Protein AF-A0A957BR54-F1 (afdb_monomer)

Sequence (62 aa):
MSEVVVVSAVRTPIGRIRGALSDVRPDDLAALVIKAAVQRAGIDPALIEEVYMGCANQAGED

pLDDT: mean 94.78, std 7.55, range [53.72, 98.44]

Mean predicted aligned error: 3.42 Å

Solvent-accessible surface area (backbone atoms only — not comparable to full-atom values): 4419 Å² total; per-residue (Å²): 134,84,89,87,80,88,83,60,85,72,74,76,86,86,59,55,91,90,35,93,50,63,88,55,54,64,46,62,55,50,51,52,40,53,54,50,29,43,62,71,51,70,58,67,74,88,74,63,89,78,84,93,79,94,72,92,77,83,78,74,84,102

Secondary structure (DSSP, 8-state):
-PPP-------PPPPPTTSTTTTS-HHHHHHHHHHHHHHHHT--GGG--------S---S--

Structure (mmCIF, N/CA/C/O backbone):
data_AF-A0A957BR54-F1
#
_entry.id   AF-A0A957BR54-F1
#
loop_
_atom_site.group_PDB
_atom_site.id
_atom_site.type_symbol
_atom_site.label_atom_id
_atom_site.label_alt_id
_atom_site.label_comp_id
_atom_site.label_asym_id
_atom_site.label_entity_id
_atom_site.label_seq_id
_atom_site.pdbx_PDB_ins_code
_atom_site.Cartn_x
_atom_site.Cartn_y
_atom_site.Cartn_z
_atom_site.occupancy
_atom_site.B_iso_or_equiv
_atom_site.auth_seq_id
_atom_site.auth_comp_id
_atom_site.auth_asym_id
_atom_site.auth_atom_id
_atom_site.pdbx_PDB_model_num
ATOM 1 N N . MET A 1 1 ? -6.131 13.076 23.428 1.00 81.94 1 MET A N 1
ATOM 2 C CA . MET A 1 1 ? -5.443 12.718 22.172 1.00 81.94 1 MET A CA 1
ATOM 3 C C . MET A 1 1 ? -5.344 11.207 22.155 1.00 81.94 1 MET A C 1
ATOM 5 O O . MET A 1 1 ? -5.003 10.649 23.191 1.00 81.94 1 MET A O 1
ATOM 9 N N . SER A 1 2 ? -5.734 10.565 21.061 1.00 92.94 2 SER A N 1
ATOM 10 C CA . SER A 1 2 ? -5.595 9.115 20.902 1.00 92.94 2 SER A CA 1
ATOM 11 C C . SER A 1 2 ? -4.118 8.768 20.708 1.00 92.94 2 SER A C 1
ATOM 13 O O . SER A 1 2 ? -3.405 9.525 20.048 1.00 92.94 2 SER A O 1
ATOM 15 N N . GLU A 1 3 ? -3.648 7.656 21.272 1.00 96.38 3 GLU A N 1
ATOM 16 C CA . GLU A 1 3 ? -2.299 7.162 20.982 1.00 96.38 3 GLU A CA 1
ATOM 17 C C . GLU A 1 3 ? -2.222 6.638 19.543 1.00 96.38 3 GLU A C 1
ATOM 19 O O . GLU A 1 3 ? -3.143 5.978 19.060 1.00 96.38 3 GLU A O 1
ATOM 24 N N . VAL A 1 4 ? -1.120 6.941 18.854 1.00 96.44 4 VAL A N 1
ATOM 25 C CA . VAL A 1 4 ? -0.877 6.505 17.473 1.00 96.44 4 VAL A 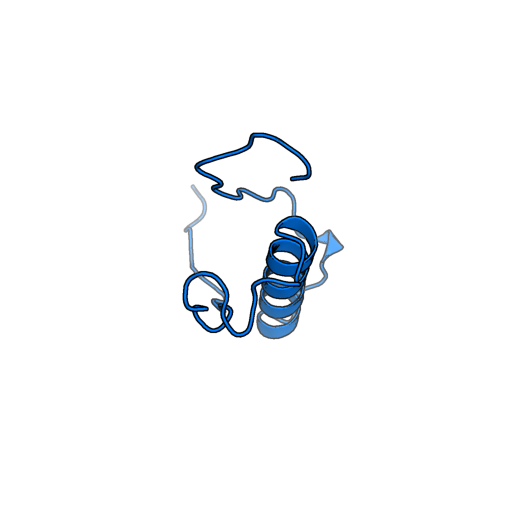CA 1
ATOM 26 C C . VAL A 1 4 ? 0.064 5.309 17.495 1.00 96.44 4 VAL A C 1
ATOM 28 O O . VAL A 1 4 ? 1.165 5.390 18.038 1.00 96.44 4 VAL A O 1
ATOM 31 N N . VAL A 1 5 ? -0.358 4.205 16.879 1.00 96.12 5 VAL A N 1
ATOM 32 C CA . VAL A 1 5 ? 0.394 2.945 16.847 1.00 96.12 5 VAL A CA 1
ATOM 33 C C . VAL A 1 5 ? 0.501 2.398 15.424 1.00 96.12 5 VAL A C 1
ATOM 35 O O . VAL A 1 5 ? -0.394 2.589 14.603 1.00 96.12 5 VAL A O 1
ATOM 38 N N . VAL A 1 6 ? 1.593 1.687 15.129 1.00 95.88 6 VAL A N 1
ATOM 39 C CA . VAL A 1 6 ? 1.766 0.957 13.863 1.00 95.88 6 VAL A CA 1
ATOM 40 C C . VAL A 1 6 ? 1.270 -0.474 14.048 1.00 95.88 6 VAL A C 1
ATOM 42 O O . VAL A 1 6 ? 1.841 -1.229 14.831 1.00 95.88 6 VAL A O 1
ATOM 45 N N . VAL A 1 7 ? 0.220 -0.853 13.318 1.00 93.50 7 VAL A N 1
ATOM 46 C CA . VAL A 1 7 ? -0.447 -2.164 13.466 1.00 93.50 7 VAL A CA 1
ATOM 47 C C . VAL A 1 7 ? 0.027 -3.221 12.466 1.00 93.50 7 VAL A C 1
ATOM 49 O O . VAL A 1 7 ? -0.054 -4.416 12.733 1.00 93.50 7 VAL A O 1
ATOM 52 N N . SER A 1 8 ? 0.523 -2.805 11.300 1.00 94.00 8 SER A N 1
ATOM 53 C CA . SER A 1 8 ? 0.950 -3.695 10.218 1.00 94.00 8 SER A CA 1
ATOM 54 C C . SER A 1 8 ? 1.918 -2.966 9.291 1.00 94.00 8 SER A C 1
ATOM 56 O O . SER A 1 8 ? 1.817 -1.755 9.106 1.00 94.00 8 SER A O 1
ATOM 58 N N . ALA A 1 9 ? 2.852 -3.708 8.697 1.00 96.44 9 ALA A N 1
ATOM 59 C CA . ALA A 1 9 ? 3.758 -3.201 7.673 1.00 96.44 9 ALA A CA 1
ATOM 60 C C . ALA A 1 9 ? 4.123 -4.312 6.681 1.00 96.44 9 ALA A C 1
ATOM 62 O O . ALA A 1 9 ? 4.428 -5.441 7.075 1.00 96.44 9 ALA A O 1
ATOM 63 N N . VAL A 1 10 ? 4.116 -3.997 5.389 1.00 98.06 10 VAL A N 1
ATOM 64 C CA . VAL A 1 10 ? 4.549 -4.874 4.288 1.00 98.06 10 VAL A CA 1
ATOM 65 C C . VAL A 1 10 ? 5.194 -4.031 3.193 1.00 98.06 10 VAL A C 1
ATOM 67 O O . VAL A 1 10 ? 5.075 -2.810 3.188 1.00 98.06 10 VAL A O 1
ATOM 70 N N . ARG A 1 11 ? 5.888 -4.685 2.261 1.00 98.38 11 ARG A N 1
ATOM 71 C CA . ARG A 1 11 ? 6.469 -4.046 1.077 1.00 98.38 11 ARG A CA 1
ATOM 72 C C . ARG A 1 11 ? 6.606 -5.048 -0.058 1.00 98.38 11 ARG A C 1
ATOM 74 O O . ARG A 1 11 ? 6.666 -6.255 0.187 1.00 98.38 11 ARG A O 1
ATOM 81 N N . THR A 1 12 ? 6.763 -4.550 -1.276 1.00 98.38 12 THR A N 1
ATOM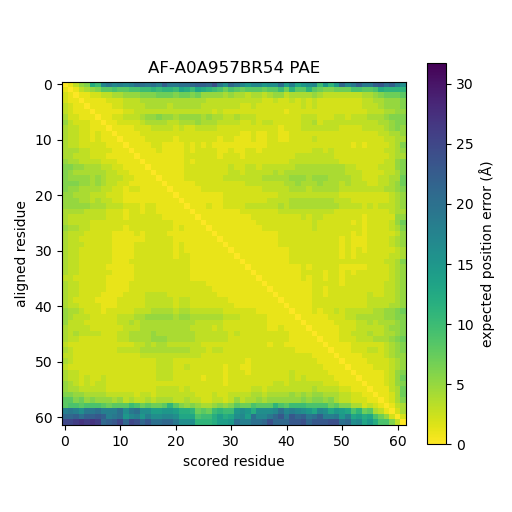 82 C CA . THR A 1 12 ? 7.256 -5.364 -2.387 1.00 98.38 12 THR A CA 1
ATOM 83 C C . THR A 1 12 ? 8.748 -5.687 -2.211 1.00 98.38 12 THR A C 1
ATOM 85 O O . THR A 1 12 ? 9.468 -5.051 -1.421 1.00 98.38 12 THR A O 1
ATOM 88 N N . PRO A 1 13 ? 9.275 -6.658 -2.969 1.00 98.19 13 PRO A N 1
ATOM 89 C CA . PRO A 1 13 ? 10.683 -6.655 -3.341 1.00 98.19 13 PRO A CA 1
ATOM 90 C C . PRO A 1 13 ? 11.055 -5.346 -4.055 1.00 98.19 13 PRO A C 1
ATOM 92 O O . PRO A 1 13 ? 10.200 -4.666 -4.620 1.00 98.19 13 PRO A O 1
ATOM 95 N N . ILE A 1 14 ? 12.342 -5.004 -4.050 1.00 98.38 14 ILE A N 1
ATOM 96 C CA . ILE A 1 14 ? 12.854 -3.857 -4.806 1.00 98.38 14 ILE A CA 1
ATOM 97 C C . ILE A 1 14 ? 13.390 -4.377 -6.141 1.00 98.38 14 ILE A C 1
ATOM 99 O O . ILE A 1 14 ? 14.286 -5.222 -6.166 1.00 98.38 14 ILE A O 1
ATOM 103 N N . GLY A 1 15 ? 12.825 -3.887 -7.244 1.00 97.62 15 GLY A N 1
ATOM 104 C CA . GLY A 1 15 ? 13.277 -4.208 -8.596 1.00 97.62 15 GLY A CA 1
ATOM 105 C C . GLY A 1 15 ? 14.528 -3.419 -8.987 1.00 97.62 15 GLY A C 1
ATOM 106 O O . GLY A 1 15 ? 14.721 -2.282 -8.563 1.00 97.62 15 GLY A O 1
ATOM 107 N N . ARG A 1 16 ? 15.383 -4.008 -9.830 1.00 98.44 16 ARG A N 1
ATOM 108 C CA . ARG A 1 16 ? 16.423 -3.247 -10.544 1.00 98.44 16 ARG A CA 1
ATOM 109 C C . ARG A 1 16 ? 15.785 -2.430 -11.673 1.00 98.44 16 ARG A C 1
ATOM 111 O O . ARG A 1 16 ? 14.728 -2.803 -12.176 1.00 98.44 16 ARG A O 1
ATOM 118 N N . ILE A 1 17 ? 16.456 -1.362 -12.108 1.00 97.25 17 ILE A N 1
ATOM 119 C CA . ILE A 1 17 ? 16.073 -0.611 -13.315 1.00 97.25 17 ILE A CA 1
ATOM 120 C C . ILE A 1 17 ? 16.005 -1.5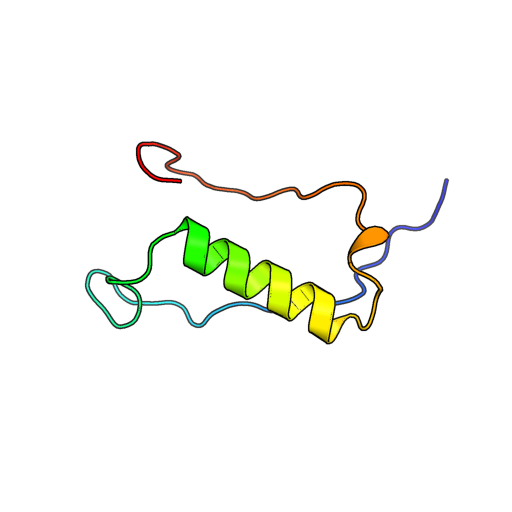84 -14.499 1.00 97.25 17 ILE A C 1
ATOM 122 O O . ILE A 1 17 ? 16.962 -2.325 -14.726 1.00 97.25 17 ILE A O 1
ATOM 126 N N . ARG A 1 18 ? 14.878 -1.584 -15.230 1.00 96.56 18 ARG A N 1
ATOM 127 C CA . ARG A 1 18 ? 14.580 -2.548 -16.313 1.00 96.56 18 ARG A CA 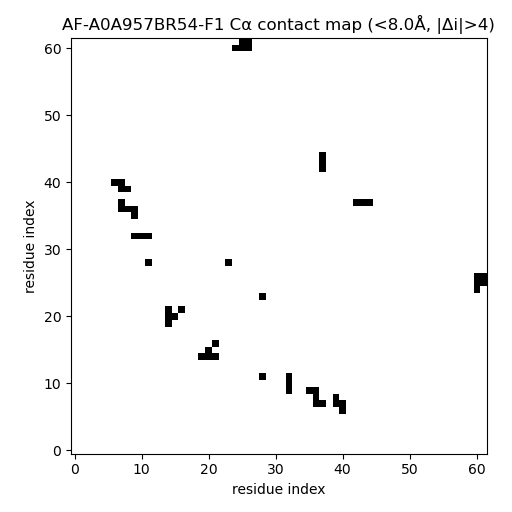1
ATOM 128 C C . ARG A 1 18 ? 14.663 -4.021 -15.863 1.00 96.56 18 ARG A C 1
ATOM 130 O O . ARG A 1 18 ? 15.116 -4.879 -16.613 1.00 96.56 18 ARG A O 1
ATOM 137 N N . GLY A 1 19 ? 14.319 -4.290 -14.603 1.00 97.81 19 GLY A N 1
ATOM 138 C CA . GLY A 1 19 ? 14.361 -5.616 -13.985 1.00 97.81 19 GLY A CA 1
ATOM 139 C C . GLY A 1 19 ? 12.972 -6.183 -13.686 1.00 97.81 19 GLY A C 1
ATOM 140 O O . GLY A 1 19 ? 11.989 -5.806 -14.300 1.00 97.81 19 GLY A O 1
ATOM 141 N N . ALA A 1 20 ? 12.887 -7.061 -12.685 1.00 98.06 20 ALA A N 1
ATOM 142 C CA . ALA A 1 20 ? 11.723 -7.921 -12.425 1.00 98.06 20 ALA A CA 1
ATOM 143 C C . ALA A 1 20 ? 10.359 -7.232 -12.193 1.00 98.06 20 ALA A C 1
ATOM 145 O O . ALA A 1 20 ? 9.347 -7.922 -12.178 1.00 98.06 20 ALA A O 1
ATOM 146 N N . LEU A 1 21 ? 10.323 -5.916 -11.969 1.00 97.69 21 LEU A N 1
ATOM 147 C CA . LEU A 1 21 ? 9.087 -5.149 -11.763 1.00 97.69 21 LEU A CA 1
ATOM 148 C C . LEU A 1 21 ? 8.851 -4.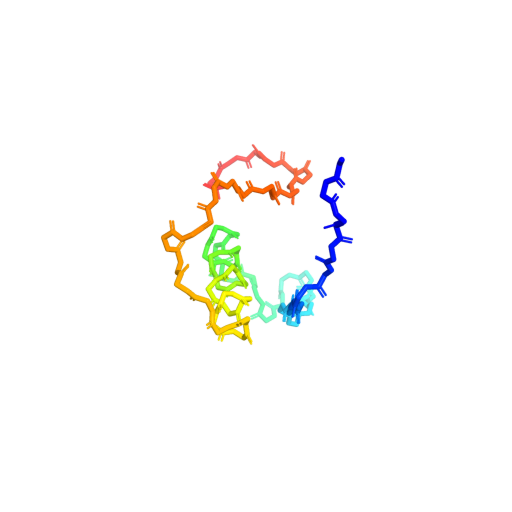099 -12.863 1.00 97.69 21 LEU A C 1
ATOM 150 O O . LEU A 1 21 ? 7.960 -3.276 -12.710 1.00 97.69 21 LEU A O 1
ATOM 154 N N . SER A 1 22 ? 9.649 -4.080 -13.940 1.00 96.94 22 SER A N 1
ATOM 155 C CA . SER A 1 22 ? 9.574 -3.026 -14.967 1.00 96.94 22 SER A CA 1
ATOM 156 C C . SER A 1 22 ? 8.264 -2.994 -15.737 1.00 96.94 22 SER A C 1
ATOM 158 O O . SER A 1 22 ? 7.911 -1.947 -16.267 1.00 96.94 22 SER A O 1
ATOM 160 N N . ASP A 1 23 ? 7.580 -4.133 -15.804 1.00 96.69 23 ASP A N 1
ATOM 161 C CA . ASP A 1 23 ? 6.369 -4.301 -16.605 1.00 96.69 23 ASP A CA 1
ATOM 162 C C . ASP A 1 23 ? 5.095 -4.109 -15.765 1.00 96.69 23 ASP A C 1
ATOM 164 O O . ASP A 1 23 ? 3.986 -4.222 -16.279 1.00 96.69 23 ASP A O 1
ATOM 168 N N . VAL A 1 24 ? 5.242 -3.835 -14.464 1.00 96.56 24 VAL A N 1
ATOM 169 C CA . VAL A 1 24 ? 4.127 -3.557 -13.554 1.00 96.56 24 VAL A CA 1
ATOM 170 C C . VAL A 1 24 ? 3.897 -2.051 -13.531 1.00 96.56 24 VAL A C 1
ATOM 172 O O . VAL A 1 24 ? 4.834 -1.291 -13.276 1.00 96.56 24 VAL A O 1
ATOM 175 N N . ARG A 1 25 ? 2.657 -1.612 -13.775 1.00 95.75 25 ARG A N 1
ATOM 176 C CA . ARG A 1 25 ? 2.306 -0.195 -13.643 1.00 95.75 25 ARG A CA 1
ATOM 177 C C . ARG A 1 25 ? 2.483 0.252 -12.180 1.00 95.75 25 ARG A C 1
ATOM 179 O O . ARG A 1 25 ? 2.290 -0.548 -11.258 1.00 95.75 25 ARG A O 1
ATOM 186 N N . PRO A 1 26 ? 2.917 1.497 -11.933 1.00 95.12 26 PRO A N 1
ATOM 187 C CA . PRO A 1 26 ? 3.199 1.962 -10.576 1.00 95.12 26 PRO A CA 1
ATOM 188 C C . PRO A 1 26 ? 1.955 1.951 -9.672 1.00 95.12 26 PRO A C 1
ATOM 190 O O . PRO A 1 26 ? 2.077 1.621 -8.490 1.00 95.12 26 PRO A O 1
ATOM 193 N N . ASP A 1 27 ? 0.773 2.228 -10.223 1.00 95.88 27 ASP A N 1
ATOM 194 C CA . ASP A 1 27 ? -0.521 2.183 -9.531 1.00 95.88 27 ASP A CA 1
ATOM 195 C C . ASP A 1 27 ? -0.911 0.757 -9.119 1.00 95.88 27 ASP A C 1
ATOM 197 O O . ASP A 1 27 ? -1.275 0.519 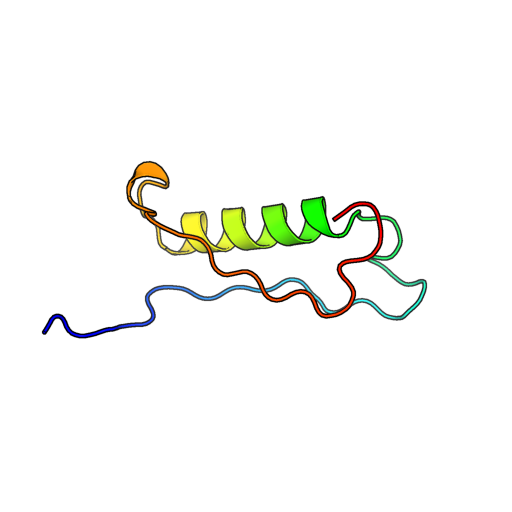-7.965 1.00 95.88 27 ASP A O 1
ATOM 201 N N . ASP A 1 28 ? -0.715 -0.223 -10.002 1.00 97.19 28 ASP A N 1
ATOM 202 C CA . ASP A 1 28 ? -0.890 -1.645 -9.695 1.00 97.19 28 ASP A CA 1
ATOM 203 C C . ASP A 1 28 ? 0.062 -2.099 -8.574 1.00 97.19 28 ASP A C 1
ATOM 205 O O . ASP A 1 28 ? -0.319 -2.865 -7.679 1.00 97.19 28 ASP A O 1
ATOM 209 N N . LEU A 1 29 ? 1.305 -1.601 -8.573 1.00 97.06 29 LEU A N 1
ATOM 210 C CA . LEU A 1 29 ? 2.281 -1.900 -7.524 1.00 97.06 29 LEU A CA 1
ATOM 211 C C . LEU A 1 29 ? 1.879 -1.277 -6.175 1.00 97.06 29 LEU A C 1
ATOM 213 O O . LEU A 1 29 ? 2.024 -1.925 -5.133 1.00 97.06 29 LEU A O 1
ATOM 217 N N . ALA A 1 30 ? 1.344 -0.053 -6.184 1.00 96.88 30 ALA A N 1
ATOM 218 C CA . ALA A 1 30 ? 0.804 0.607 -4.998 1.00 96.88 30 ALA A CA 1
ATOM 219 C C . ALA A 1 30 ? -0.421 -0.144 -4.449 1.00 96.88 30 ALA A C 1
ATOM 221 O O . ALA A 1 30 ? -0.465 -0.481 -3.260 1.00 96.88 30 ALA A O 1
ATOM 222 N N . ALA A 1 31 ? -1.372 -0.496 -5.320 1.00 97.25 31 ALA A N 1
ATOM 223 C CA . ALA A 1 31 ? -2.574 -1.247 -4.971 1.00 97.25 31 ALA A CA 1
ATOM 224 C C . ALA A 1 31 ? -2.240 -2.617 -4.357 1.00 97.25 31 ALA A C 1
ATOM 226 O O . ALA A 1 31 ? -2.851 -3.019 -3.361 1.00 97.25 31 ALA A O 1
ATOM 227 N N . LEU A 1 32 ? -1.232 -3.315 -4.892 1.00 97.94 32 LEU A N 1
ATOM 228 C CA . LEU A 1 32 ? -0.750 -4.586 -4.349 1.00 97.94 32 LEU A CA 1
ATOM 229 C C . LEU A 1 32 ? -0.294 -4.449 -2.889 1.00 97.94 32 LEU A C 1
ATOM 231 O O . LEU A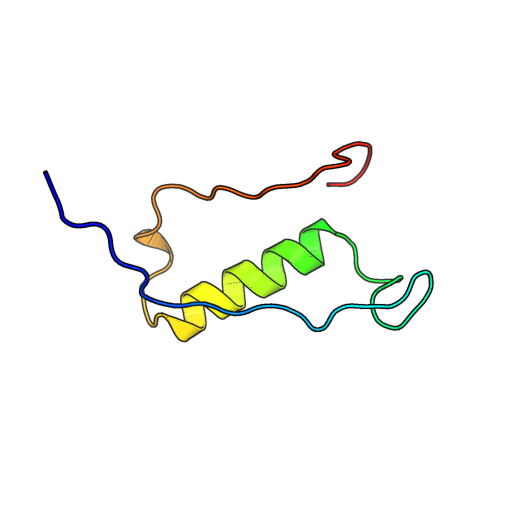 1 32 ? -0.672 -5.265 -2.044 1.00 97.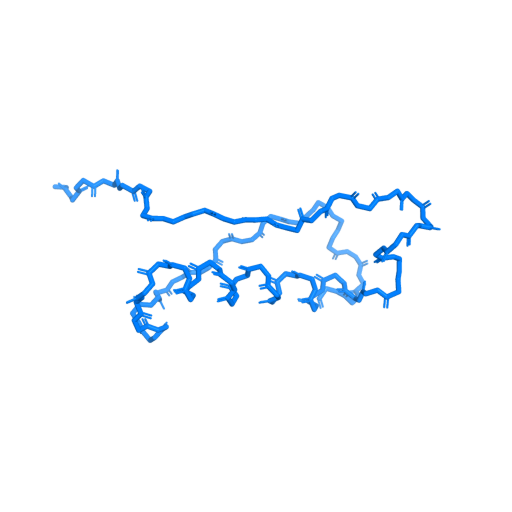94 32 LEU A O 1
ATOM 235 N N . VAL A 1 33 ? 0.511 -3.427 -2.583 1.00 97.62 33 VAL A N 1
ATOM 236 C CA . VAL A 1 33 ? 1.047 -3.207 -1.231 1.00 97.62 33 VAL A CA 1
ATOM 237 C C . VAL A 1 33 ? -0.056 -2.803 -0.260 1.00 97.62 33 VAL A C 1
ATOM 239 O O . VAL A 1 33 ? -0.108 -3.356 0.839 1.00 97.62 33 VAL A O 1
ATOM 242 N N . ILE A 1 34 ? -0.960 -1.905 -0.664 1.00 97.00 34 ILE A N 1
ATOM 243 C CA . ILE A 1 34 ? -2.101 -1.485 0.163 1.00 97.00 34 ILE A CA 1
ATOM 244 C C . ILE A 1 34 ? -2.962 -2.703 0.506 1.00 97.00 34 ILE A C 1
ATOM 246 O O . ILE A 1 34 ? -3.197 -2.984 1.682 1.00 97.00 34 ILE A O 1
ATOM 250 N N . LYS A 1 35 ? -3.351 -3.500 -0.496 1.00 97.12 35 LYS A N 1
ATOM 251 C CA . LYS A 1 35 ? -4.153 -4.713 -0.288 1.00 97.12 35 LYS A CA 1
ATOM 252 C C . LYS A 1 35 ? -3.473 -5.693 0.669 1.00 97.12 35 LYS A C 1
ATOM 254 O O . LYS A 1 35 ? -4.121 -6.210 1.579 1.00 97.12 35 LYS A O 1
ATOM 259 N N . ALA A 1 36 ? -2.172 -5.926 0.501 1.00 97.94 36 ALA A N 1
ATOM 260 C CA . ALA A 1 36 ? -1.408 -6.810 1.377 1.00 97.94 36 ALA A CA 1
ATOM 261 C C . ALA A 1 36 ? -1.293 -6.266 2.814 1.00 97.94 36 ALA A C 1
ATOM 263 O O . ALA A 1 36 ? -1.339 -7.047 3.765 1.00 97.94 36 ALA A O 1
ATOM 264 N N . ALA A 1 37 ? -1.166 -4.946 2.993 1.00 97.06 37 ALA A N 1
ATOM 265 C CA . ALA A 1 37 ? -1.070 -4.313 4.308 1.00 97.06 37 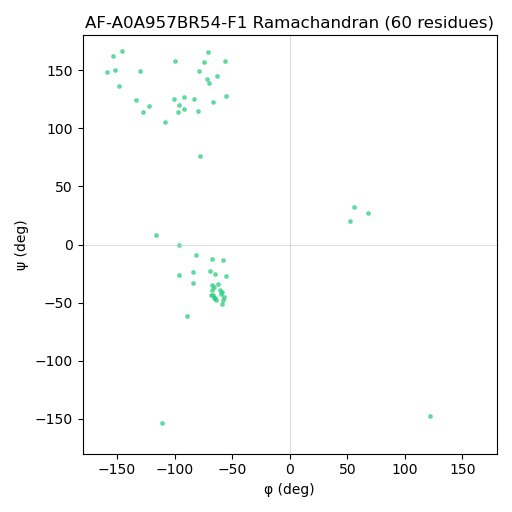ALA A CA 1
ATOM 266 C C . ALA A 1 37 ? -2.369 -4.469 5.104 1.00 97.06 37 ALA A C 1
ATOM 268 O O . ALA A 1 37 ? -2.322 -4.878 6.268 1.00 97.06 37 ALA A O 1
ATOM 269 N N . VAL A 1 38 ? -3.509 -4.210 4.454 1.00 97.00 38 VAL A N 1
ATOM 270 C CA . VAL A 1 38 ? -4.852 -4.351 5.037 1.00 97.00 38 VAL A CA 1
ATOM 271 C C . VAL A 1 38 ? -5.146 -5.811 5.365 1.00 97.00 38 VAL A C 1
ATOM 273 O O . VAL A 1 38 ? -5.547 -6.124 6.485 1.00 97.00 38 VAL A O 1
ATOM 276 N N . GLN A 1 39 ? -4.843 -6.727 4.439 1.00 97.62 39 GLN A N 1
ATOM 277 C CA . GLN A 1 39 ? -5.000 -8.162 4.676 1.00 97.62 39 GLN A CA 1
ATOM 278 C C . GLN A 1 39 ? -4.144 -8.645 5.856 1.00 97.62 39 GLN A C 1
ATOM 280 O O . GLN A 1 39 ? -4.624 -9.419 6.681 1.00 97.62 39 GLN A O 1
ATOM 285 N N . ARG A 1 40 ? -2.891 -8.181 5.971 1.00 98.06 40 ARG A N 1
ATOM 286 C CA . ARG A 1 40 ? -2.004 -8.529 7.093 1.00 98.06 40 ARG A CA 1
ATOM 287 C C . ARG A 1 40 ? -2.484 -7.947 8.423 1.00 98.06 40 ARG A C 1
ATOM 289 O O . ARG A 1 40 ? -2.294 -8.591 9.449 1.00 98.06 40 ARG A O 1
ATOM 296 N N . ALA A 1 41 ? -3.074 -6.753 8.405 1.00 97.56 41 ALA A N 1
ATOM 297 C CA . ALA A 1 41 ? -3.639 -6.119 9.594 1.00 97.56 41 ALA A CA 1
ATOM 298 C C . ALA A 1 41 ? -4.901 -6.838 10.103 1.00 97.56 41 ALA A C 1
ATOM 300 O O . ALA A 1 41 ? -5.228 -6.718 11.279 1.00 97.56 41 ALA A O 1
ATOM 301 N N . GLY A 1 42 ? -5.599 -7.585 9.237 1.00 97.50 42 GLY A N 1
ATOM 302 C CA . GLY A 1 42 ? -6.811 -8.318 9.607 1.00 97.50 42 GLY A CA 1
ATOM 303 C C . GLY A 1 42 ? -7.998 -7.407 9.933 1.00 97.50 42 GLY A C 1
ATOM 304 O O . GLY A 1 42 ? -8.856 -7.790 10.722 1.00 97.50 42 GLY A O 1
ATOM 305 N N . ILE A 1 43 ? -8.028 -6.203 9.356 1.00 95.88 43 ILE A N 1
ATOM 306 C CA . ILE A 1 43 ? -9.093 -5.214 9.560 1.00 95.88 43 ILE A CA 1
ATOM 307 C C . ILE A 1 43 ? -10.085 -5.223 8.394 1.00 95.88 43 ILE A C 1
ATOM 309 O O . ILE A 1 43 ? -9.739 -5.615 7.278 1.00 95.88 43 ILE A O 1
ATOM 313 N N . ASP A 1 44 ? -11.302 -4.743 8.645 1.00 97.06 44 ASP A N 1
ATOM 314 C CA . ASP A 1 44 ? -12.239 -4.389 7.578 1.00 97.06 44 ASP A CA 1
ATOM 315 C C . ASP A 1 44 ? -11.685 -3.175 6.799 1.00 97.06 44 ASP A C 1
ATOM 317 O O . ASP A 1 44 ? -11.440 -2.131 7.414 1.00 97.06 44 ASP A O 1
ATOM 321 N N . PRO A 1 45 ? -11.475 -3.274 5.469 1.00 96.00 45 PRO A N 1
ATOM 322 C CA . PRO A 1 45 ? -11.016 -2.150 4.655 1.00 96.00 45 PRO A CA 1
ATOM 323 C C . PRO A 1 45 ? -11.903 -0.902 4.756 1.00 96.00 45 PRO A C 1
ATOM 325 O O . PRO A 1 45 ? -11.398 0.201 4.573 1.00 96.00 45 PRO A O 1
ATOM 328 N N . ALA A 1 46 ? -13.197 -1.051 5.064 1.00 97.25 46 ALA A N 1
ATOM 329 C CA . ALA A 1 46 ? -14.124 0.072 5.209 1.00 97.25 46 ALA A CA 1
ATOM 330 C C . ALA A 1 46 ? -13.829 0.968 6.430 1.00 97.25 46 ALA A C 1
ATOM 332 O O . ALA A 1 46 ? -14.373 2.064 6.520 1.00 97.25 46 ALA A O 1
ATOM 333 N N . LEU A 1 47 ? -12.970 0.523 7.357 1.00 96.69 47 LEU A N 1
ATOM 334 C CA . LEU A 1 47 ? -12.517 1.317 8.507 1.00 96.69 47 LEU A CA 1
ATOM 335 C C . LEU A 1 47 ? -11.388 2.299 8.159 1.00 96.69 47 LEU A C 1
ATOM 337 O O . LEU A 1 47 ? -10.994 3.099 9.004 1.00 96.69 47 LEU A O 1
ATOM 341 N N . ILE A 1 48 ? -10.819 2.211 6.955 1.00 96.44 48 ILE A N 1
ATOM 342 C CA . ILE A 1 48 ? -9.738 3.095 6.519 1.00 96.44 48 ILE A CA 1
ATOM 343 C C . ILE A 1 48 ? -10.350 4.425 6.095 1.00 96.44 48 ILE A C 1
ATOM 345 O O . ILE A 1 48 ? -11.086 4.492 5.116 1.00 96.44 48 ILE A O 1
ATOM 349 N N . GLU A 1 49 ? -10.021 5.482 6.830 1.00 97.50 49 GLU A N 1
ATOM 350 C CA . GLU A 1 49 ? -10.527 6.830 6.555 1.00 97.50 49 GLU A CA 1
ATOM 351 C C . GLU A 1 49 ? -9.708 7.558 5.482 1.00 97.50 49 GLU A C 1
ATOM 353 O O . GLU A 1 49 ? -10.261 8.337 4.713 1.00 97.50 49 GLU A O 1
ATOM 358 N N . GLU A 1 50 ? -8.396 7.309 5.421 1.00 97.69 50 GLU A N 1
ATOM 359 C CA . GLU A 1 50 ? -7.477 8.045 4.551 1.00 97.69 50 GLU A CA 1
ATOM 360 C C . GLU A 1 50 ? -6.265 7.191 4.150 1.00 97.69 50 GLU A C 1
ATOM 362 O O . GLU A 1 50 ? -5.812 6.326 4.910 1.00 97.69 50 GLU A O 1
ATOM 367 N N . VAL A 1 51 ? -5.711 7.455 2.963 1.00 96.69 51 VAL A N 1
ATOM 368 C CA . VAL A 1 51 ? -4.500 6.803 2.448 1.00 96.69 51 VAL A CA 1
ATOM 369 C C . VAL A 1 51 ? -3.487 7.856 2.012 1.00 96.69 51 VAL A C 1
ATOM 371 O O . VAL A 1 51 ? -3.656 8.541 1.010 1.00 96.69 51 VAL A O 1
ATOM 374 N N . TYR A 1 52 ? -2.360 7.915 2.720 1.00 97.31 52 TYR A N 1
ATOM 375 C CA . TYR A 1 52 ? -1.227 8.752 2.332 1.00 97.31 52 TYR A CA 1
ATOM 376 C C . TYR A 1 52 ? -0.184 7.923 1.575 1.00 97.31 52 TYR A C 1
ATOM 378 O O . TYR A 1 52 ? 0.451 7.042 2.158 1.00 97.31 52 TYR A O 1
ATOM 386 N N . MET A 1 53 ? 0.020 8.226 0.288 1.00 96.25 53 MET A N 1
ATOM 387 C CA . MET A 1 53 ? 0.988 7.541 -0.577 1.00 96.25 53 MET A CA 1
ATOM 388 C C . MET A 1 53 ? 2.005 8.529 -1.158 1.00 96.25 53 MET A C 1
ATOM 390 O O . MET A 1 53 ? 1.656 9.464 -1.871 1.00 96.25 53 MET A O 1
ATOM 394 N N . GLY A 1 54 ? 3.286 8.318 -0.854 1.00 96.69 54 GLY A N 1
ATOM 395 C CA . GLY A 1 54 ? 4.368 9.134 -1.399 1.00 96.69 54 GLY A CA 1
ATOM 396 C C . GLY A 1 54 ? 4.789 8.665 -2.793 1.00 96.69 54 GLY A C 1
ATOM 397 O O . GLY A 1 54 ? 5.198 7.518 -2.956 1.00 96.69 54 GLY A O 1
ATOM 398 N N . CYS A 1 55 ? 4.769 9.568 -3.773 1.00 96.00 55 CYS A N 1
ATOM 399 C CA . CYS A 1 55 ? 5.325 9.361 -5.112 1.00 96.00 55 CYS A CA 1
ATOM 400 C C . CYS A 1 55 ? 6.157 10.592 -5.494 1.00 96.00 55 CYS A C 1
ATOM 402 O O . CYS A 1 55 ? 5.661 11.711 -5.415 1.00 96.00 55 CYS A O 1
ATOM 404 N N . ALA A 1 56 ? 7.432 10.411 -5.851 1.00 96.12 56 ALA A N 1
ATOM 405 C CA . ALA A 1 56 ? 8.333 11.533 -6.138 1.00 96.12 56 ALA A CA 1
ATOM 406 C C . ALA A 1 56 ? 8.229 12.057 -7.580 1.00 96.12 56 ALA A C 1
ATOM 408 O O . ALA A 1 56 ? 8.613 13.194 -7.833 1.00 96.12 56 ALA A O 1
ATOM 409 N N . ASN A 1 57 ? 7.773 11.222 -8.520 1.00 93.69 57 ASN A N 1
ATOM 410 C CA . ASN A 1 57 ? 7.678 11.586 -9.932 1.00 93.69 57 ASN A CA 1
ATOM 411 C C . ASN A 1 57 ? 6.317 12.227 -10.241 1.00 93.69 57 ASN A C 1
ATOM 413 O O . ASN A 1 57 ? 6.270 13.391 -10.620 1.00 93.69 57 ASN A O 1
ATOM 417 N N . GLN A 1 58 ? 5.225 11.484 -10.041 1.00 91.38 58 GLN A N 1
ATOM 418 C CA . GLN A 1 58 ? 3.847 11.918 -10.319 1.00 91.38 58 GLN A CA 1
ATOM 419 C C . GLN A 1 58 ? 3.593 12.468 -11.730 1.00 91.38 58 GLN A C 1
ATOM 421 O O . GLN A 1 58 ? 2.627 13.191 -11.969 1.00 91.38 58 GLN A O 1
ATOM 426 N N . ALA A 1 59 ? 4.464 12.143 -12.687 1.00 87.12 59 ALA A N 1
ATOM 427 C CA . ALA A 1 59 ? 4.313 12.538 -14.076 1.00 87.12 59 ALA A CA 1
ATOM 428 C C . ALA A 1 59 ? 3.945 11.314 -14.922 1.00 87.12 59 ALA A C 1
ATOM 430 O O . ALA A 1 59 ? 4.804 10.486 -15.228 1.00 87.12 59 ALA A O 1
ATOM 431 N N . GLY A 1 60 ? 2.678 11.231 -15.334 1.00 77.25 60 GLY A N 1
ATOM 432 C CA . GLY A 1 60 ? 2.175 10.193 -16.234 1.00 77.25 60 GLY A CA 1
ATOM 433 C C . GLY A 1 60 ? 1.038 9.381 -15.624 1.00 77.25 60 GLY A C 1
ATOM 434 O O . GLY A 1 60 ? 0.226 9.919 -14.879 1.00 77.25 60 GLY A O 1
ATOM 435 N N . GLU A 1 61 ? 0.969 8.103 -15.995 1.00 63.22 61 GLU A N 1
ATOM 436 C CA . GLU A 1 61 ? 0.001 7.149 -15.446 1.00 63.22 61 GLU A CA 1
ATOM 437 C C . GLU A 1 61 ? 0.456 6.680 -14.054 1.00 63.22 61 GLU A C 1
ATOM 439 O O . GLU A 1 61 ? 1.018 5.593 -13.902 1.00 63.22 61 GLU A O 1
ATOM 444 N N . ASP A 1 62 ? 0.266 7.566 -13.078 1.00 53.72 62 ASP A N 1
ATOM 445 C CA . ASP A 1 62 ? 0.041 7.227 -11.667 1.00 53.72 62 ASP A CA 1
ATOM 446 C C . ASP A 1 62 ? -1.376 6.665 -11.446 1.00 53.72 62 ASP A C 1
ATOM 448 O O . ASP A 1 62 ? -2.248 6.838 -12.334 1.00 53.72 62 ASP A O 1
#

Radius of gyration: 14.13 Å; Cα contacts (8 Å, |Δi|>4): 27; chains: 1; bounding box: 30×21×39 Å

Foldseek 3Di:
DDDDDDQFADADDDADDVGDCPPPDVVNRVVVRVVVRCVRSVDDPVPDPDDDDDDPPPPDRD